Protein AF-A0A3B8PMA8-F1 (afdb_monomer_lite)

Structure (mmCIF, N/CA/C/O backbone):
data_AF-A0A3B8PMA8-F1
#
_entry.id   AF-A0A3B8PMA8-F1
#
loop_
_atom_site.group_PDB
_atom_site.id
_atom_site.type_symbol
_atom_site.label_atom_id
_atom_site.label_alt_id
_atom_site.label_comp_id
_atom_site.label_asym_id
_atom_site.label_entity_id
_atom_site.label_seq_id
_atom_site.pdbx_PDB_ins_code
_atom_site.Cartn_x
_atom_site.Cartn_y
_atom_site.Cartn_z
_atom_site.occupancy
_atom_site.B_iso_or_equiv
_atom_site.auth_seq_id
_atom_site.auth_comp_id
_atom_site.auth_asym_id
_atom_site.auth_atom_id
_atom_site.pdbx_PDB_model_num
ATOM 1 N N . ILE A 1 1 ? 13.853 8.123 -11.594 1.00 83.31 1 ILE A N 1
ATOM 2 C CA . ILE A 1 1 ? 13.054 8.892 -10.603 1.00 83.31 1 ILE A CA 1
ATOM 3 C C . ILE A 1 1 ? 13.361 10.373 -10.777 1.00 83.31 1 ILE A C 1
ATOM 5 O O . ILE A 1 1 ? 14.515 10.684 -11.044 1.00 83.31 1 ILE A O 1
ATOM 9 N N . ALA A 1 2 ? 12.374 11.272 -10.715 1.00 86.94 2 ALA A N 1
ATOM 10 C CA . ALA A 1 2 ? 12.662 12.699 -10.863 1.00 86.94 2 ALA A CA 1
ATOM 11 C C . ALA A 1 2 ? 13.212 13.260 -9.544 1.00 86.94 2 ALA A C 1
ATOM 13 O O . ALA A 1 2 ? 12.719 12.907 -8.476 1.00 86.94 2 ALA A O 1
ATOM 14 N N . THR A 1 3 ? 14.185 14.173 -9.585 1.00 86.81 3 THR A N 1
ATOM 15 C CA . THR A 1 3 ? 14.772 14.778 -8.371 1.00 86.81 3 THR A CA 1
ATOM 16 C C . THR A 1 3 ? 13.715 15.447 -7.485 1.00 86.81 3 THR A C 1
ATOM 18 O O . THR A 1 3 ? 13.780 15.372 -6.259 1.00 86.81 3 THR A O 1
ATOM 21 N N . GLY A 1 4 ? 12.679 16.035 -8.098 1.00 89.44 4 GLY A N 1
ATOM 22 C CA . GLY A 1 4 ? 11.538 16.615 -7.385 1.00 89.44 4 GLY A CA 1
ATOM 23 C C . GLY A 1 4 ? 10.734 15.605 -6.556 1.00 89.44 4 GLY A C 1
ATOM 24 O O . GLY A 1 4 ? 10.119 15.988 -5.564 1.00 89.44 4 GLY A O 1
ATOM 25 N N . ASP A 1 5 ? 10.784 14.314 -6.894 1.00 88.12 5 ASP A N 1
ATOM 26 C CA . ASP A 1 5 ? 10.085 13.260 -6.151 1.00 88.12 5 ASP A CA 1
ATOM 27 C C . ASP A 1 5 ? 10.703 13.029 -4.777 1.00 88.12 5 ASP A C 1
ATOM 29 O O . ASP A 1 5 ? 9.986 12.746 -3.817 1.00 88.12 5 ASP A O 1
ATOM 33 N N . LEU A 1 6 ? 12.020 13.201 -4.682 1.00 92.56 6 LEU A N 1
ATOM 34 C CA . LEU A 1 6 ? 12.807 12.943 -3.480 1.00 92.56 6 LEU A CA 1
ATOM 35 C C . LEU A 1 6 ? 12.885 14.155 -2.550 1.00 92.56 6 LEU A C 1
ATOM 37 O O . LEU A 1 6 ? 13.269 14.026 -1.388 1.00 92.56 6 LEU A O 1
ATOM 41 N N . LYS A 1 7 ? 12.505 15.340 -3.037 1.00 93.56 7 LYS A N 1
ATOM 42 C CA . LYS A 1 7 ? 12.548 16.569 -2.245 1.00 93.56 7 LYS A CA 1
ATOM 43 C C . LYS A 1 7 ? 11.659 16.434 -1.002 1.00 93.56 7 LYS A C 1
ATOM 45 O O . LYS A 1 7 ? 10.470 16.123 -1.101 1.00 93.56 7 LYS A O 1
ATOM 50 N N . GLY A 1 8 ? 12.249 16.689 0.167 1.00 92.62 8 GLY A N 1
ATOM 51 C CA . GLY A 1 8 ? 11.561 16.617 1.460 1.00 92.62 8 GLY A CA 1
ATOM 52 C C . GLY A 1 8 ? 11.224 15.196 1.925 1.00 92.62 8 GLY A C 1
ATOM 53 O O . GLY A 1 8 ? 10.408 15.045 2.833 1.00 92.62 8 GLY A O 1
ATOM 54 N N . ALA A 1 9 ? 11.804 14.162 1.306 1.00 95.75 9 ALA A N 1
ATOM 55 C CA . ALA A 1 9 ? 11.665 12.792 1.780 1.00 95.75 9 ALA A CA 1
ATOM 56 C C . ALA A 1 9 ? 12.383 12.609 3.125 1.00 95.75 9 ALA A C 1
ATOM 58 O O . ALA A 1 9 ? 13.528 13.026 3.284 1.00 95.75 9 ALA A O 1
ATOM 59 N N . THR A 1 10 ? 11.724 11.959 4.081 1.00 95.88 10 THR A N 1
ATOM 60 C CA . THR A 1 10 ? 12.374 11.465 5.305 1.00 95.88 10 THR A CA 1
ATOM 61 C C . THR A 1 10 ? 13.001 10.100 5.089 1.00 95.88 10 THR A C 1
ATOM 63 O O . THR A 1 10 ? 13.980 9.749 5.742 1.00 95.88 10 THR A O 1
ATOM 66 N N . SER A 1 11 ? 12.420 9.297 4.200 1.00 96.19 11 SER A N 1
ATOM 67 C CA . SER A 1 11 ? 12.917 7.966 3.873 1.00 96.19 11 SER A CA 1
ATOM 68 C C . SER A 1 11 ? 12.541 7.614 2.443 1.00 96.19 11 SER A C 1
ATOM 70 O O . SER A 1 11 ? 11.487 8.010 1.939 1.00 96.19 11 SER A O 1
ATOM 72 N N . ILE A 1 12 ? 13.419 6.859 1.793 1.00 96.88 12 ILE A N 1
ATOM 73 C CA . ILE A 1 12 ? 13.233 6.352 0.439 1.00 96.88 12 ILE A CA 1
ATOM 74 C C . ILE A 1 12 ? 13.518 4.859 0.508 1.00 96.88 12 ILE A C 1
ATOM 76 O O . ILE A 1 12 ? 14.578 4.456 0.980 1.00 96.88 12 ILE A O 1
ATOM 80 N N . TYR A 1 13 ? 12.570 4.052 0.050 1.00 96.75 13 TYR A N 1
ATOM 81 C CA . TYR A 1 13 ? 12.701 2.603 0.016 1.00 96.75 13 TYR A CA 1
ATOM 82 C C . TYR A 1 13 ? 12.714 2.134 -1.430 1.00 96.75 13 TYR A C 1
ATOM 84 O O . TYR A 1 13 ? 11.896 2.586 -2.234 1.00 96.75 13 TYR A O 1
ATOM 92 N N . ALA A 1 14 ? 13.615 1.209 -1.739 1.00 94.44 14 ALA A N 1
ATOM 93 C CA . ALA A 1 14 ? 13.621 0.469 -2.988 1.00 94.44 14 ALA A CA 1
ATOM 94 C C . ALA A 1 14 ? 13.479 -1.020 -2.673 1.00 94.44 14 ALA A C 1
ATOM 96 O O . ALA A 1 14 ? 14.115 -1.528 -1.752 1.00 94.44 14 ALA A O 1
ATOM 97 N N . PHE A 1 15 ? 12.614 -1.699 -3.411 1.00 94.00 15 PHE A N 1
ATOM 98 C CA . PHE A 1 15 ? 12.355 -3.130 -3.277 1.00 94.00 15 PHE A CA 1
ATOM 99 C C . PHE A 1 15 ? 11.849 -3.649 -4.618 1.00 94.00 15 PHE A C 1
ATOM 101 O O . PHE A 1 15 ? 11.442 -2.863 -5.471 1.00 94.00 15 PHE A O 1
ATOM 108 N N . HIS A 1 16 ? 11.875 -4.954 -4.832 1.00 93.81 16 HIS A N 1
ATOM 109 C CA . HIS A 1 16 ? 11.440 -5.540 -6.093 1.00 93.81 16 HIS A CA 1
ATOM 110 C C . HIS A 1 16 ? 10.557 -6.759 -5.850 1.00 93.81 16 HIS A C 1
ATOM 112 O O . HIS A 1 16 ? 10.507 -7.280 -4.741 1.00 93.81 16 HIS A O 1
ATOM 118 N N . ASP A 1 17 ? 9.869 -7.179 -6.904 1.00 92.69 17 ASP A N 1
ATOM 119 C CA . ASP A 1 17 ? 9.338 -8.531 -7.050 1.00 92.69 17 ASP A CA 1
ATOM 120 C C . ASP A 1 17 ? 9.901 -9.162 -8.335 1.00 92.69 17 ASP A C 1
ATOM 122 O O . ASP A 1 17 ? 10.908 -8.691 -8.881 1.00 92.69 17 ASP A O 1
ATOM 126 N N . SER A 1 18 ? 9.288 -10.240 -8.819 1.00 91.19 18 SER A N 1
ATOM 127 C CA . SER A 1 18 ? 9.703 -10.915 -10.050 1.00 91.19 18 SER A CA 1
ATOM 128 C C . SER A 1 18 ? 9.664 -10.025 -11.300 1.00 91.19 18 SER A C 1
ATOM 130 O O . SER A 1 18 ? 10.505 -10.212 -12.180 1.00 91.19 18 SER A O 1
ATOM 132 N N . GLU A 1 19 ? 8.750 -9.052 -11.379 1.00 92.62 19 GLU A N 1
ATOM 133 C CA . GLU A 1 19 ? 8.472 -8.269 -12.594 1.00 92.62 19 GLU A CA 1
ATOM 134 C C . GLU A 1 19 ? 8.785 -6.774 -12.465 1.00 92.62 19 GLU A C 1
ATOM 136 O O . GLU A 1 19 ? 8.985 -6.089 -13.478 1.00 92.62 19 GLU A O 1
ATOM 141 N N . ASN A 1 20 ? 8.781 -6.240 -11.245 1.00 94.69 20 ASN A N 1
ATOM 142 C CA . ASN A 1 20 ? 8.821 -4.808 -10.991 1.00 94.69 20 ASN A CA 1
ATOM 143 C C . ASN A 1 20 ? 9.898 -4.446 -9.970 1.00 94.69 20 ASN A C 1
ATOM 145 O O . ASN A 1 20 ? 10.077 -5.115 -8.954 1.00 94.69 20 ASN A O 1
ATOM 149 N N . LEU A 1 21 ? 10.551 -3.312 -10.212 1.00 95.00 21 LEU A N 1
ATOM 150 C CA . LEU A 1 21 ? 11.314 -2.581 -9.207 1.00 95.00 21 LEU A CA 1
ATOM 151 C C . LEU A 1 21 ? 10.452 -1.418 -8.714 1.00 95.00 21 LEU A C 1
ATOM 153 O O . LEU A 1 21 ? 9.974 -0.616 -9.515 1.00 95.00 21 LEU A O 1
ATOM 157 N N . TYR A 1 22 ? 10.275 -1.295 -7.408 1.00 96.12 22 TYR A N 1
ATOM 158 C CA . TYR A 1 22 ? 9.488 -0.241 -6.790 1.00 96.12 22 TYR A CA 1
ATOM 159 C C . TYR A 1 22 ? 10.371 0.764 -6.071 1.00 96.12 22 TYR A C 1
ATOM 161 O O . TYR A 1 22 ? 11.378 0.411 -5.456 1.00 96.12 22 TYR A O 1
ATOM 169 N N . VAL A 1 23 ? 9.935 2.020 -6.092 1.00 96.62 23 VAL A N 1
ATOM 170 C CA . VAL A 1 23 ? 10.473 3.068 -5.226 1.00 96.62 23 VAL A CA 1
ATOM 171 C C . VAL A 1 23 ? 9.322 3.699 -4.462 1.00 96.62 23 VAL A C 1
ATOM 173 O O . VAL A 1 23 ? 8.401 4.249 -5.066 1.00 96.62 23 VAL A O 1
ATOM 176 N N . ALA A 1 24 ? 9.379 3.623 -3.136 1.00 97.62 24 ALA A N 1
ATOM 177 C CA . ALA A 1 24 ? 8.409 4.228 -2.239 1.00 97.62 24 ALA A CA 1
ATOM 178 C C . ALA A 1 24 ? 9.047 5.400 -1.497 1.00 97.62 24 ALA A C 1
ATOM 180 O O . ALA A 1 24 ? 10.059 5.245 -0.810 1.00 97.62 24 ALA A O 1
ATOM 181 N N . VAL A 1 25 ? 8.437 6.575 -1.622 1.00 97.69 25 VAL A N 1
ATOM 182 C CA . VAL A 1 25 ? 8.897 7.786 -0.943 1.00 97.69 25 VAL A CA 1
ATOM 183 C C . VAL A 1 25 ? 8.009 8.077 0.259 1.00 97.69 25 VAL A C 1
ATOM 185 O O . VAL A 1 25 ? 6.780 8.144 0.159 1.00 97.69 25 VAL A O 1
ATOM 188 N N . ASN A 1 26 ? 8.651 8.294 1.401 1.00 96.81 26 ASN A N 1
ATOM 189 C CA . ASN A 1 26 ? 8.006 8.757 2.614 1.00 96.81 26 ASN A CA 1
ATOM 190 C C . ASN A 1 26 ? 8.390 10.210 2.896 1.00 96.81 26 ASN A C 1
ATOM 192 O O . ASN A 1 26 ? 9.569 10.562 2.896 1.00 96.81 26 ASN A O 1
ATOM 196 N N . ARG A 1 27 ? 7.393 11.045 3.171 1.00 95.69 27 ARG A N 1
ATOM 197 C CA . ARG A 1 27 ? 7.546 12.438 3.601 1.00 95.69 27 ARG A CA 1
ATOM 198 C C . ARG A 1 27 ? 6.900 12.634 4.969 1.00 95.69 27 ARG A C 1
ATOM 200 O O . ARG A 1 27 ? 6.008 11.856 5.328 1.00 95.69 27 ARG A O 1
ATOM 207 N N . PRO A 1 28 ? 7.261 13.697 5.709 1.00 93.19 28 PRO A N 1
ATOM 208 C CA . PRO A 1 28 ? 6.589 14.023 6.958 1.00 93.19 28 PRO A CA 1
ATOM 209 C C . PRO A 1 28 ? 5.079 14.152 6.734 1.00 93.19 28 PRO A C 1
ATOM 211 O O . PRO A 1 28 ? 4.637 14.783 5.773 1.00 93.19 28 PRO A O 1
ATOM 214 N N . ILE A 1 29 ? 4.288 13.557 7.622 1.00 90.44 29 ILE A N 1
ATOM 215 C CA . ILE A 1 29 ? 2.831 13.675 7.619 1.00 90.44 29 ILE A CA 1
ATOM 216 C C . ILE A 1 29 ? 2.377 14.318 8.924 1.00 90.44 29 ILE A C 1
ATOM 218 O O . ILE A 1 29 ? 2.907 14.015 9.991 1.00 90.44 29 ILE A O 1
ATOM 222 N N . LYS A 1 30 ? 1.395 15.218 8.840 1.00 84.12 30 LYS A N 1
ATOM 223 C CA . LYS A 1 30 ? 0.714 15.753 10.021 1.00 84.12 30 LYS A CA 1
ATOM 224 C C . LYS A 1 30 ? -0.430 14.817 10.401 1.00 84.12 30 LYS A C 1
ATOM 226 O O . LYS A 1 30 ? -1.214 14.434 9.539 1.00 84.12 30 LYS A O 1
ATOM 231 N N . GLY A 1 31 ? -0.546 14.49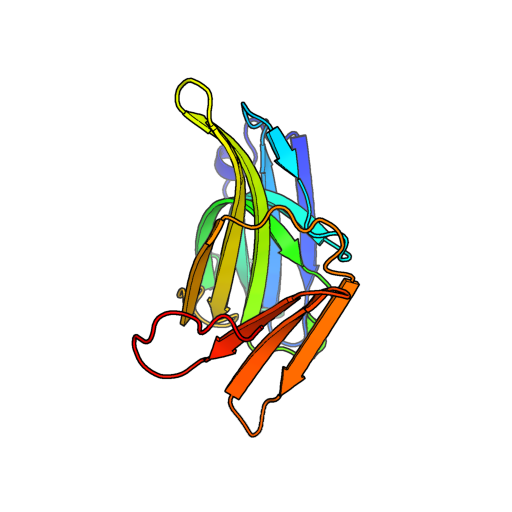7 11.685 1.00 78.94 31 GLY A N 1
ATOM 232 C CA . GLY A 1 31 ? -1.617 13.659 12.224 1.00 78.94 31 GLY A CA 1
ATOM 233 C C . GLY A 1 31 ? -1.158 12.271 12.667 1.00 78.94 31 GLY A C 1
ATOM 234 O O . GLY A 1 31 ? -0.006 11.875 12.501 1.00 78.94 31 GLY A O 1
ATOM 235 N N . SER A 1 32 ? -2.092 11.536 13.261 1.00 80.75 32 SER A N 1
ATOM 236 C CA . SER A 1 32 ? -1.838 10.271 13.948 1.00 80.75 32 SER A CA 1
ATOM 237 C C . SER A 1 32 ? -2.218 9.092 13.062 1.00 80.75 32 SER A C 1
ATOM 239 O O . SER A 1 32 ? -3.349 8.604 13.093 1.00 80.75 32 SER A O 1
ATOM 241 N N . PHE A 1 33 ? -1.258 8.651 12.254 1.00 81.50 33 PHE A N 1
ATOM 242 C CA . PHE A 1 33 ? -1.416 7.506 11.369 1.00 81.50 33 PHE A CA 1
ATOM 243 C C . PHE A 1 33 ? -0.530 6.348 11.820 1.00 81.50 33 PHE A C 1
ATOM 245 O O . PHE A 1 33 ? 0.686 6.497 11.930 1.00 81.50 33 PHE A O 1
ATOM 252 N N . TYR A 1 34 ? -1.112 5.167 11.951 1.00 82.19 34 TYR A N 1
ATOM 253 C CA . TYR A 1 34 ? -0.472 3.974 12.492 1.00 82.19 34 TYR A CA 1
ATOM 254 C C . TYR A 1 34 ? -0.449 2.847 11.455 1.00 82.19 34 TYR A C 1
ATOM 256 O O . TYR A 1 34 ? -1.280 2.811 10.540 1.00 82.19 34 TYR A O 1
ATOM 264 N N . SER A 1 35 ? 0.524 1.941 11.571 1.00 81.00 35 SER A N 1
ATOM 265 C CA . SER A 1 35 ? 0.535 0.687 10.812 1.00 81.00 35 SER A CA 1
ATOM 266 C C . SER A 1 35 ? -0.522 -0.280 11.351 1.00 81.00 35 SER A C 1
ATOM 268 O O . SER A 1 35 ? -1.071 -0.093 12.438 1.00 81.00 35 SER A O 1
ATOM 270 N N . VAL A 1 36 ? -0.835 -1.312 10.569 1.00 82.94 36 VAL A N 1
ATOM 271 C CA . VAL A 1 36 ? -1.827 -2.336 10.931 1.00 82.94 36 VAL A CA 1
ATOM 272 C C . VAL A 1 36 ? -1.229 -3.526 11.690 1.00 82.94 36 VAL A C 1
ATOM 274 O O . VAL A 1 36 ? -1.873 -4.552 11.758 1.00 82.94 36 VAL A O 1
ATOM 277 N N . ASN A 1 37 ? -0.046 -3.399 12.304 1.00 86.81 37 ASN A N 1
ATOM 278 C CA . ASN A 1 37 ? 0.687 -4.503 12.957 1.00 86.81 37 ASN A CA 1
ATOM 279 C C . ASN A 1 37 ? 1.103 -5.653 12.008 1.00 86.81 37 ASN A C 1
ATOM 281 O O . ASN A 1 37 ? 1.276 -6.792 12.435 1.00 86.81 37 ASN A O 1
ATOM 285 N N . LEU A 1 38 ? 1.287 -5.324 10.726 1.00 89.31 38 LEU A N 1
ATOM 286 C CA . LEU A 1 38 ? 1.917 -6.161 9.698 1.00 89.31 38 LEU A CA 1
ATOM 287 C C . LEU A 1 38 ? 3.274 -5.569 9.308 1.00 89.31 38 LEU A C 1
ATOM 289 O O . LEU A 1 38 ? 3.499 -4.362 9.493 1.00 89.31 38 LEU A O 1
ATOM 293 N N . HIS A 1 39 ? 4.151 -6.389 8.721 1.00 91.19 39 HIS A N 1
ATOM 294 C CA . HIS A 1 39 ? 5.434 -5.911 8.225 1.00 91.19 39 HIS A CA 1
ATOM 295 C C . HIS A 1 39 ? 5.168 -4.909 7.102 1.00 91.19 39 HIS A C 1
ATOM 297 O O . HIS A 1 39 ? 4.626 -5.239 6.047 1.00 91.19 39 HIS A O 1
ATOM 303 N N . SER A 1 40 ? 5.501 -3.644 7.341 1.00 93.88 40 SER A N 1
ATOM 304 C CA . SER A 1 40 ? 5.120 -2.575 6.430 1.00 93.88 40 SER A CA 1
ATOM 305 C C . SER A 1 40 ? 6.069 -1.391 6.482 1.00 93.88 40 SER A C 1
ATOM 307 O O . SER A 1 40 ? 6.699 -1.118 7.503 1.00 93.88 40 SER A O 1
ATOM 309 N N . ILE A 1 41 ? 6.134 -0.668 5.368 1.00 94.81 41 ILE A N 1
ATOM 310 C CA . ILE A 1 41 ? 6.849 0.605 5.260 1.00 94.81 41 ILE A CA 1
ATOM 311 C C . ILE A 1 41 ? 5.849 1.731 5.041 1.00 94.81 41 ILE A C 1
ATOM 313 O O . ILE A 1 41 ? 4.868 1.584 4.310 1.00 94.81 41 ILE A O 1
ATOM 317 N N . ARG A 1 42 ? 6.078 2.881 5.672 1.00 95.06 42 ARG A N 1
ATOM 318 C CA . ARG A 1 42 ? 5.232 4.050 5.444 1.00 95.06 42 ARG A CA 1
ATOM 319 C C . ARG A 1 42 ? 5.490 4.615 4.050 1.00 95.06 42 ARG A C 1
ATOM 321 O O . ARG A 1 42 ? 6.635 4.851 3.682 1.00 95.06 42 ARG A O 1
ATOM 328 N N . VAL A 1 43 ? 4.415 4.912 3.328 1.00 96.31 43 VAL A N 1
ATOM 329 C CA . VAL A 1 43 ? 4.446 5.656 2.071 1.00 96.31 43 VAL A CA 1
ATOM 330 C C . VAL A 1 43 ? 3.587 6.908 2.223 1.00 96.31 43 VAL A C 1
ATOM 332 O O . VAL A 1 43 ? 2.403 6.849 2.561 1.00 96.31 43 VAL A O 1
ATOM 335 N N . ASN A 1 44 ? 4.207 8.061 2.009 1.00 96.19 44 ASN A N 1
ATOM 336 C CA . ASN A 1 44 ? 3.545 9.358 2.032 1.00 96.19 44 ASN A CA 1
ATOM 337 C C . ASN A 1 44 ? 4.220 10.248 0.990 1.00 96.19 44 ASN A C 1
ATOM 339 O O . ASN A 1 44 ? 5.171 10.969 1.285 1.00 96.19 44 ASN A O 1
ATOM 343 N N . GLY A 1 45 ? 3.796 10.113 -0.259 1.00 95.81 45 GLY A N 1
ATOM 344 C CA . GLY A 1 45 ? 4.580 10.539 -1.405 1.00 95.81 45 GLY A CA 1
ATOM 345 C C . GLY A 1 45 ? 4.356 9.651 -2.627 1.00 95.81 45 GLY A C 1
ATOM 346 O O . GLY A 1 45 ? 3.426 8.840 -2.656 1.00 95.81 45 GLY A O 1
ATOM 347 N N . PRO A 1 46 ? 5.199 9.814 -3.657 1.00 97.19 46 PRO A N 1
ATOM 348 C CA . PRO A 1 46 ? 5.155 8.966 -4.832 1.00 97.19 46 PRO A CA 1
ATOM 349 C C . PRO A 1 46 ? 5.572 7.528 -4.499 1.00 97.19 46 PRO A C 1
ATOM 351 O O . PRO A 1 46 ? 6.622 7.277 -3.905 1.00 97.19 46 PRO A O 1
ATOM 354 N N . LEU A 1 47 ? 4.748 6.593 -4.955 1.00 98.00 47 LEU A N 1
ATOM 355 C CA . LEU A 1 47 ? 5.059 5.189 -5.156 1.00 98.00 47 LEU A CA 1
ATOM 356 C C . LEU A 1 47 ? 5.202 4.962 -6.661 1.00 98.00 47 LEU A C 1
ATOM 358 O O . LEU A 1 47 ? 4.294 5.270 -7.438 1.00 98.00 47 LEU A O 1
ATOM 362 N N . LEU A 1 48 ? 6.358 4.467 -7.072 1.00 97.19 48 LEU A N 1
ATOM 363 C CA . LEU A 1 48 ? 6.719 4.266 -8.469 1.00 97.19 48 LEU A CA 1
ATOM 364 C C . LEU A 1 48 ? 6.989 2.787 -8.705 1.00 97.19 48 LEU A C 1
ATOM 366 O O . LEU A 1 48 ? 7.587 2.146 -7.843 1.00 97.19 48 LEU A O 1
ATOM 370 N N . ALA A 1 49 ? 6.625 2.287 -9.881 1.00 96.94 49 ALA A N 1
ATOM 371 C CA . ALA A 1 49 ? 7.081 0.988 -10.356 1.00 96.94 49 ALA A CA 1
ATOM 372 C C . ALA A 1 49 ? 7.772 1.116 -11.704 1.00 96.94 49 ALA A C 1
ATOM 374 O O . ALA A 1 49 ? 7.305 1.815 -12.603 1.00 96.94 49 ALA A O 1
ATOM 375 N N . PHE A 1 50 ? 8.866 0.395 -11.8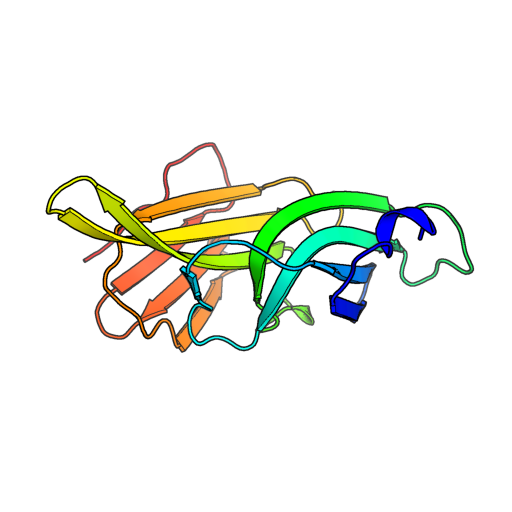47 1.00 95.88 50 PHE A N 1
ATOM 376 C CA . PHE A 1 50 ? 9.667 0.270 -13.050 1.00 95.88 50 PHE A CA 1
ATOM 377 C C . PHE A 1 50 ? 9.639 -1.188 -13.497 1.00 95.88 50 PHE A C 1
ATOM 379 O O . PHE A 1 50 ? 9.417 -2.087 -12.687 1.00 95.88 50 PHE A O 1
ATOM 386 N N . SER A 1 51 ? 9.894 -1.426 -14.782 1.00 93.88 51 SER A N 1
ATOM 387 C CA . SER A 1 51 ? 10.240 -2.777 -15.226 1.00 93.88 51 SER A CA 1
ATOM 388 C C . SER A 1 51 ? 11.492 -3.229 -14.487 1.00 93.88 51 SER A C 1
ATOM 390 O O . SER A 1 51 ? 12.430 -2.441 -14.377 1.00 93.88 51 SER A O 1
ATOM 392 N N . ARG A 1 52 ? 11.529 -4.474 -14.009 1.00 90.12 52 ARG A N 1
ATOM 393 C CA . ARG A 1 52 ? 12.733 -5.010 -13.361 1.00 90.12 52 ARG A CA 1
ATOM 394 C C . ARG A 1 52 ? 13.953 -4.978 -14.286 1.00 90.12 52 ARG A C 1
ATOM 396 O O . ARG A 1 52 ? 15.043 -4.651 -13.837 1.00 90.12 52 ARG A O 1
ATOM 403 N N . ASP A 1 53 ? 13.733 -5.212 -15.577 1.00 88.56 53 ASP A N 1
ATOM 404 C CA . ASP A 1 53 ? 14.786 -5.214 -16.601 1.00 88.56 53 ASP A CA 1
ATOM 405 C C . ASP A 1 53 ? 15.124 -3.811 -17.137 1.00 88.56 53 ASP A C 1
ATOM 407 O O . ASP A 1 53 ? 15.858 -3.666 -18.114 1.00 88.56 53 ASP A O 1
ATOM 411 N N . ALA A 1 54 ? 14.565 -2.747 -16.550 1.00 82.50 54 ALA A N 1
ATOM 412 C CA . ALA A 1 54 ? 14.859 -1.394 -16.998 1.00 82.50 54 ALA A CA 1
ATOM 413 C C . ALA A 1 54 ? 16.292 -0.997 -16.607 1.00 82.50 54 ALA A C 1
ATOM 415 O O . ALA A 1 54 ? 16.584 -0.771 -15.437 1.00 82.50 54 ALA A O 1
ATOM 416 N N . ALA A 1 55 ? 17.160 -0.791 -17.600 1.00 77.38 55 ALA A N 1
ATOM 417 C CA . ALA A 1 55 ? 18.476 -0.161 -17.422 1.00 77.38 55 ALA A CA 1
ATOM 418 C C . ALA A 1 55 ? 18.399 1.379 -17.272 1.00 77.38 55 ALA A C 1
ATOM 420 O O . ALA A 1 55 ? 19.411 2.076 -17.289 1.00 77.38 55 ALA A O 1
ATOM 421 N N . GLY A 1 56 ?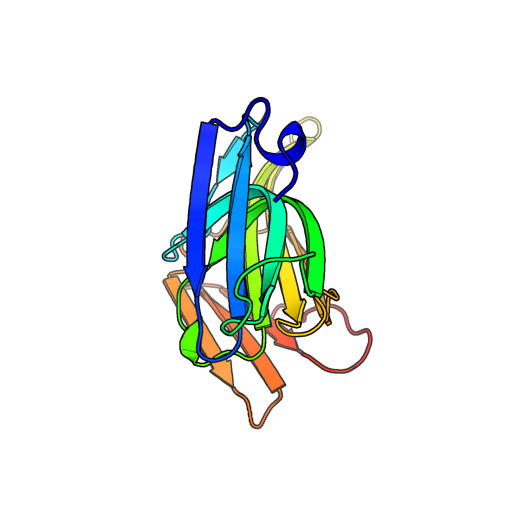 17.184 1.924 -17.157 1.00 75.88 56 GLY A N 1
ATOM 422 C CA . GLY A 1 56 ? 16.879 3.349 -17.117 1.00 75.88 56 GLY A CA 1
ATO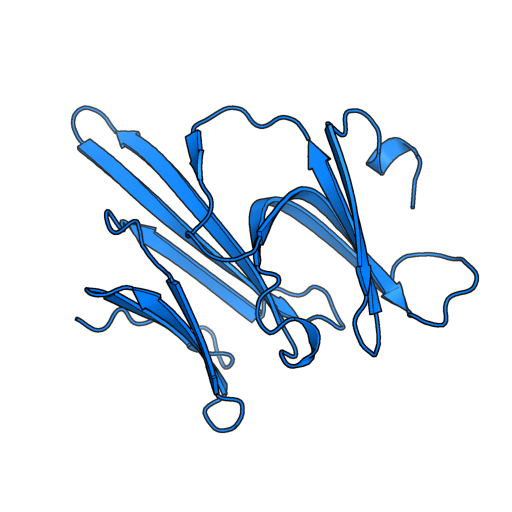M 423 C C . GLY A 1 56 ? 15.479 3.630 -17.668 1.00 75.88 56 GLY A C 1
ATOM 424 O O . GLY A 1 56 ? 14.805 2.733 -18.172 1.00 75.88 56 GLY A O 1
ATOM 425 N N . GLY A 1 57 ? 15.032 4.882 -17.573 1.00 83.62 57 GLY A N 1
ATOM 426 C CA . GLY A 1 57 ? 13.769 5.332 -18.166 1.00 83.62 57 GLY A CA 1
ATOM 427 C C . GLY A 1 57 ? 12.657 5.671 -17.171 1.00 83.62 57 GLY A C 1
ATOM 428 O O . GLY A 1 57 ? 12.857 5.773 -15.956 1.00 83.62 57 GLY A O 1
ATOM 429 N N . ALA A 1 58 ? 11.475 5.935 -17.728 1.00 90.69 58 ALA A N 1
ATOM 430 C CA . ALA A 1 58 ? 10.295 6.332 -16.972 1.00 90.69 58 ALA A CA 1
ATOM 431 C C . ALA A 1 58 ? 9.679 5.136 -16.221 1.00 90.69 58 ALA A C 1
ATOM 433 O O . ALA A 1 58 ? 9.769 3.998 -16.686 1.00 90.69 58 ALA A O 1
ATOM 434 N N . PRO A 1 59 ? 9.037 5.370 -15.063 1.00 95.06 59 PRO A N 1
ATOM 435 C CA . PRO A 1 59 ? 8.291 4.317 -14.388 1.00 95.06 59 PRO A CA 1
ATOM 436 C C . PRO A 1 59 ? 7.121 3.837 -15.261 1.00 95.06 59 PRO A C 1
ATOM 438 O O . PRO A 1 59 ? 6.478 4.646 -15.930 1.00 95.06 59 PRO A O 1
ATOM 441 N N . ARG A 1 60 ? 6.804 2.534 -15.199 1.00 94.81 60 ARG A N 1
ATOM 442 C CA . ARG A 1 60 ? 5.587 1.943 -15.791 1.00 94.81 60 ARG A CA 1
ATOM 443 C C . ARG A 1 60 ? 4.344 2.662 -15.283 1.00 94.81 60 ARG A C 1
ATOM 445 O O . ARG A 1 60 ? 3.416 2.925 -16.041 1.00 94.81 60 ARG A O 1
ATOM 452 N N . TRP A 1 61 ? 4.339 2.979 -13.992 1.00 96.88 61 TRP A N 1
ATOM 453 C CA . TRP A 1 61 ? 3.292 3.773 -13.375 1.00 96.88 61 TRP A CA 1
ATOM 454 C C . TRP A 1 61 ? 3.801 4.545 -12.164 1.00 96.88 61 TRP A C 1
ATOM 456 O O . TRP A 1 61 ? 4.804 4.212 -11.526 1.00 96.88 61 TRP A O 1
ATOM 466 N N . ARG A 1 62 ? 3.047 5.591 -11.833 1.00 96.69 62 ARG A N 1
ATOM 467 C CA . ARG A 1 62 ? 3.258 6.461 -10.681 1.00 96.69 62 ARG A CA 1
ATOM 468 C C . ARG A 1 62 ? 1.949 6.617 -9.926 1.00 96.69 62 ARG A C 1
ATOM 470 O O . ARG A 1 62 ? 0.932 6.966 -10.521 1.00 96.69 62 ARG A O 1
ATOM 477 N N . LYS A 1 63 ? 1.993 6.440 -8.609 1.00 97.00 63 LYS A N 1
ATOM 478 C CA . LYS A 1 63 ? 0.857 6.660 -7.716 1.00 97.00 63 LYS A CA 1
ATOM 479 C C . LYS A 1 63 ? 1.263 7.587 -6.580 1.00 97.00 63 LYS A C 1
ATOM 481 O O . LYS A 1 63 ? 2.234 7.324 -5.884 1.00 97.00 63 LYS A O 1
ATOM 486 N N . GLN A 1 64 ? 0.516 8.666 -6.383 1.00 96.31 64 GLN A N 1
ATOM 487 C CA . GLN A 1 64 ? 0.621 9.455 -5.160 1.00 96.31 64 GLN A CA 1
ATOM 488 C C . GLN A 1 64 ? -0.140 8.723 -4.045 1.00 96.31 64 GLN A C 1
ATOM 490 O O . GLN A 1 64 ? -1.287 8.317 -4.250 1.00 96.31 64 GLN A O 1
ATOM 495 N N . VAL A 1 65 ? 0.524 8.506 -2.911 1.00 95.75 65 VAL A N 1
ATOM 496 C CA . VAL A 1 65 ? -0.021 7.821 -1.733 1.00 95.75 65 VAL A CA 1
ATOM 497 C C . VAL A 1 65 ? 0.026 8.769 -0.544 1.00 95.75 65 VAL A C 1
ATOM 499 O O . VAL A 1 65 ? 1.080 9.330 -0.248 1.00 95.75 65 VAL A O 1
ATOM 502 N N . ASP A 1 66 ? -1.090 8.886 0.170 1.00 92.88 66 ASP A N 1
ATOM 503 C CA . ASP A 1 66 ? -1.242 9.843 1.264 1.00 92.88 66 ASP A CA 1
ATOM 504 C C . ASP A 1 66 ? -1.350 9.109 2.606 1.00 92.88 66 ASP A C 1
ATOM 506 O O . ASP A 1 66 ? -2.423 8.698 3.051 1.00 92.88 66 ASP A O 1
ATOM 510 N N . GLY A 1 67 ? -0.201 8.913 3.257 1.00 91.88 67 GLY A N 1
ATOM 511 C CA . GLY A 1 67 ? -0.145 8.424 4.635 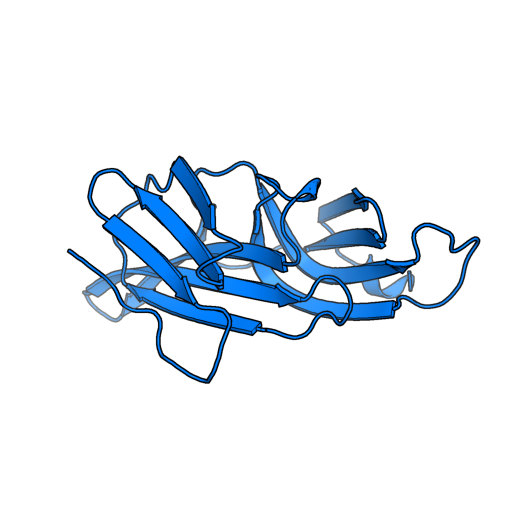1.00 91.88 67 GLY A CA 1
ATOM 512 C C . GLY A 1 67 ? -0.557 6.966 4.858 1.00 91.88 67 GLY A C 1
ATOM 513 O O . GLY A 1 67 ? -1.011 6.637 5.959 1.00 91.88 67 GLY A O 1
ATOM 514 N N . LEU A 1 68 ? -0.378 6.080 3.875 1.00 95.19 68 LEU A N 1
ATOM 515 C CA . LEU A 1 68 ? -0.653 4.644 4.019 1.00 95.19 68 LEU A CA 1
ATOM 516 C C . LEU A 1 68 ? 0.636 3.843 4.239 1.00 95.19 68 LEU A C 1
ATOM 518 O O . LEU A 1 68 ? 1.708 4.256 3.810 1.00 95.19 68 LEU A O 1
ATOM 522 N N . ASN A 1 69 ? 0.558 2.681 4.886 1.00 95.31 69 ASN A N 1
ATOM 523 C CA . ASN A 1 69 ? 1.706 1.779 5.000 1.00 95.31 69 ASN A CA 1
ATOM 524 C C . ASN A 1 69 ? 1.582 0.687 3.943 1.00 95.31 69 ASN A C 1
ATOM 526 O O . ASN A 1 69 ? 0.570 -0.005 3.899 1.00 95.31 69 ASN A O 1
ATOM 530 N N . LEU A 1 70 ? 2.597 0.528 3.103 1.00 96.19 70 LEU A N 1
ATOM 531 C CA . LEU A 1 70 ? 2.687 -0.591 2.181 1.00 96.19 70 LEU A CA 1
ATOM 532 C C . LEU A 1 70 ? 3.039 -1.850 2.972 1.00 96.19 70 LEU A C 1
ATOM 534 O O . LEU A 1 70 ? 4.097 -1.909 3.596 1.00 96.19 70 LEU A O 1
ATOM 538 N N . VAL A 1 71 ? 2.151 -2.835 2.940 1.00 94.50 71 VAL A N 1
ATOM 539 C CA . VAL A 1 71 ? 2.348 -4.151 3.545 1.00 94.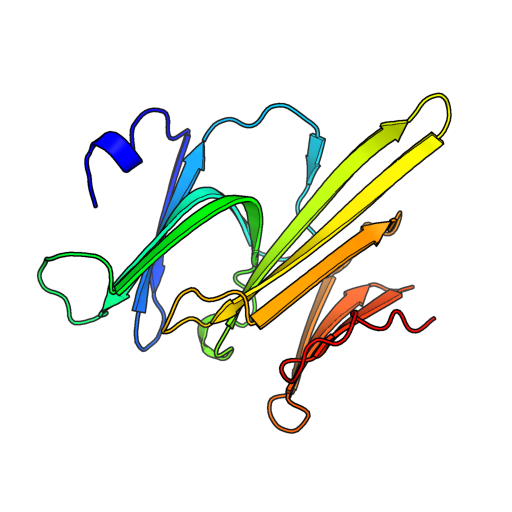50 71 VAL A CA 1
ATOM 540 C C . VAL A 1 71 ? 3.275 -4.969 2.649 1.00 94.50 71 VAL A C 1
ATOM 542 O O . VAL A 1 71 ? 3.033 -5.090 1.449 1.00 94.50 71 VAL A O 1
ATOM 545 N N . LEU A 1 72 ? 4.346 -5.499 3.237 1.00 93.19 72 LEU A N 1
ATOM 546 C CA . LEU A 1 72 ? 5.369 -6.285 2.544 1.00 93.19 72 LEU A CA 1
ATOM 547 C C . LEU A 1 72 ? 5.110 -7.796 2.646 1.00 93.19 72 LEU A C 1
ATOM 549 O O . LEU A 1 72 ? 5.661 -8.577 1.870 1.00 93.19 72 LEU A O 1
ATOM 553 N N . ASP A 1 73 ? 4.237 -8.218 3.561 1.00 90.88 73 ASP A N 1
ATOM 554 C CA . ASP A 1 73 ? 3.780 -9.599 3.661 1.00 90.88 73 ASP A CA 1
ATOM 555 C C . ASP A 1 73 ? 3.205 -10.095 2.327 1.00 90.88 73 ASP A C 1
ATOM 557 O O . ASP A 1 73 ? 2.329 -9.470 1.726 1.00 90.88 73 ASP A O 1
ATOM 561 N N . LYS A 1 74 ? 3.679 -11.263 1.877 1.00 88.12 74 LYS A N 1
ATOM 562 C CA . LYS A 1 74 ? 3.256 -11.912 0.622 1.00 88.12 74 LYS A CA 1
ATOM 563 C C . LYS A 1 74 ? 3.444 -11.051 -0.628 1.00 88.12 74 LYS A C 1
ATOM 565 O O . LYS A 1 74 ? 2.825 -11.360 -1.647 1.00 88.12 74 LYS A O 1
ATOM 570 N N . LEU A 1 75 ? 4.310 -10.032 -0.577 1.00 90.81 75 LEU A N 1
ATOM 571 C CA . LEU A 1 75 ? 4.582 -9.170 -1.720 1.00 90.81 75 LEU A CA 1
ATOM 572 C C . LEU A 1 75 ? 4.924 -10.010 -2.953 1.00 90.81 75 LEU A C 1
ATOM 574 O O . LEU A 1 75 ? 4.246 -9.865 -3.953 1.00 90.81 75 LEU A O 1
ATOM 578 N N . GLU A 1 76 ? 5.864 -10.951 -2.880 1.00 89.56 76 GLU A N 1
ATOM 579 C CA . GLU A 1 76 ? 6.281 -11.779 -4.031 1.00 89.56 76 GLU A CA 1
ATOM 580 C C . GLU A 1 76 ? 5.155 -12.619 -4.665 1.00 89.56 76 GLU A C 1
ATOM 582 O O . GLU A 1 76 ? 5.185 -12.906 -5.858 1.00 89.56 76 GLU A O 1
ATOM 587 N N . HIS A 1 77 ? 4.135 -13.003 -3.894 1.00 87.38 77 HIS A N 1
ATOM 588 C CA . HIS A 1 77 ? 3.096 -13.938 -4.347 1.00 87.38 77 HIS A CA 1
ATOM 589 C C . HIS A 1 77 ? 1.772 -13.260 -4.708 1.00 87.38 77 HIS A C 1
ATOM 591 O O . HIS A 1 77 ? 0.926 -13.856 -5.375 1.00 87.38 77 HIS A O 1
ATOM 597 N N . ALA A 1 78 ? 1.552 -12.031 -4.239 1.00 88.00 78 ALA A N 1
ATOM 598 C CA . ALA A 1 78 ? 0.337 -11.292 -4.525 1.00 88.00 78 ALA A CA 1
ATOM 599 C C . ALA A 1 78 ? 0.462 -10.544 -5.864 1.00 88.00 78 ALA A C 1
ATOM 601 O O . ALA A 1 78 ? 1.452 -9.843 -6.079 1.00 88.00 78 ALA A O 1
ATOM 602 N N . PRO A 1 79 ? -0.568 -10.571 -6.731 1.00 89.19 79 PRO A N 1
ATOM 603 C CA . PRO A 1 79 ? -0.619 -9.712 -7.919 1.00 89.19 79 PRO A CA 1
ATOM 604 C C . PRO A 1 79 ? -0.926 -8.241 -7.574 1.00 89.19 79 PRO A C 1
ATOM 606 O O . PRO A 1 79 ? -1.026 -7.391 -8.461 1.00 89.19 79 PRO A O 1
ATOM 609 N N . LEU A 1 80 ? -1.097 -7.932 -6.283 1.00 92.94 80 LEU A N 1
ATOM 610 C CA . LEU A 1 80 ? -1.510 -6.631 -5.771 1.00 92.94 80 LEU A CA 1
ATOM 611 C C . LEU A 1 80 ? -0.521 -6.112 -4.725 1.00 92.94 80 LEU A C 1
ATOM 613 O O . LEU A 1 80 ? 0.032 -6.888 -3.949 1.00 92.94 80 LEU A O 1
ATOM 617 N N . LEU A 1 81 ? -0.366 -4.792 -4.664 1.00 95.25 81 LEU A N 1
ATOM 618 C CA . LEU A 1 81 ? 0.216 -4.092 -3.523 1.00 95.25 81 LEU A CA 1
ATOM 619 C C . LEU A 1 81 ? -0.895 -3.758 -2.537 1.00 95.25 81 LEU A C 1
ATOM 621 O O . LEU A 1 81 ? -1.877 -3.114 -2.909 1.00 95.25 81 LEU A O 1
ATOM 625 N N . LEU A 1 82 ? -0.732 -4.158 -1.281 1.00 95.06 82 LEU A N 1
ATOM 626 C CA . LEU A 1 82 ? -1.662 -3.806 -0.219 1.00 95.06 82 LEU A CA 1
ATOM 627 C C . LEU A 1 82 ? -1.119 -2.622 0.573 1.00 95.06 82 LEU A C 1
ATOM 629 O O . LEU A 1 82 ? -0.056 -2.705 1.179 1.00 95.06 82 LEU A O 1
ATOM 633 N N . LEU A 1 83 ? -1.880 -1.537 0.618 1.00 95.56 83 LEU A N 1
ATOM 634 C CA . LEU A 1 83 ? -1.621 -0.404 1.488 1.00 95.56 83 LEU A CA 1
ATOM 635 C C . LEU A 1 83 ? -2.667 -0.352 2.590 1.00 95.56 83 LEU A C 1
ATOM 637 O O . LEU A 1 83 ? -3.863 -0.479 2.332 1.00 95.56 83 LEU A O 1
ATOM 641 N N . ALA A 1 84 ? -2.209 -0.145 3.816 1.00 93.88 84 ALA A N 1
ATOM 642 C CA . ALA A 1 84 ? -3.044 -0.139 4.995 1.00 93.88 84 ALA A CA 1
ATOM 643 C C . ALA A 1 84 ? -2.564 0.904 6.008 1.00 93.88 84 ALA A C 1
ATOM 645 O O . ALA A 1 84 ? -1.372 1.028 6.300 1.00 93.88 84 ALA A O 1
ATOM 646 N N . SER A 1 85 ? -3.483 1.661 6.591 1.00 93.56 85 SER A N 1
ATOM 647 C CA . SER A 1 85 ? -3.179 2.473 7.767 1.00 93.56 85 SER A CA 1
ATOM 648 C C . SER A 1 85 ? -4.394 2.630 8.658 1.00 93.56 85 SER A C 1
ATOM 650 O O . SER A 1 85 ? -5.535 2.446 8.240 1.00 93.56 85 SER A O 1
ATOM 652 N N . ARG A 1 86 ? -4.133 2.972 9.914 1.00 91.88 86 ARG A N 1
ATOM 653 C CA . ARG A 1 86 ? -5.157 3.405 10.858 1.00 91.88 86 ARG A CA 1
ATOM 654 C C . ARG A 1 86 ? -4.942 4.872 11.145 1.00 91.88 86 ARG A C 1
ATOM 656 O O . ARG A 1 86 ? -3.846 5.260 11.533 1.00 91.88 86 ARG A O 1
ATOM 663 N N . GLN A 1 87 ? -5.973 5.677 10.977 1.00 91.69 87 GLN A N 1
ATOM 664 C CA . GLN A 1 87 ? -5.938 7.097 11.281 1.00 91.69 87 GLN A CA 1
ATOM 665 C C . GLN A 1 87 ? -6.791 7.348 12.516 1.00 91.69 87 GLN A C 1
ATOM 667 O O . GLN A 1 87 ? -7.965 6.992 12.535 1.00 91.69 87 GLN A O 1
ATOM 672 N N . TYR A 1 88 ? -6.210 7.944 13.553 1.00 90.75 88 TYR A N 1
ATOM 673 C CA . TYR A 1 88 ? -7.004 8.410 14.685 1.00 90.75 88 TYR A CA 1
ATOM 674 C C . TYR A 1 88 ? -7.773 9.669 14.282 1.00 90.75 88 TYR A C 1
ATOM 676 O O . TYR A 1 88 ? -7.175 10.634 13.797 1.00 90.75 88 TYR A O 1
ATOM 684 N N . LEU A 1 89 ? -9.087 9.648 14.488 1.00 91.19 89 LEU A N 1
ATOM 685 C CA . LEU A 1 89 ? -9.993 10.751 14.206 1.00 91.19 89 LEU A CA 1
ATOM 686 C C . LEU A 1 89 ? -10.743 11.155 15.475 1.00 91.19 89 LEU A C 1
ATOM 688 O O . LEU A 1 89 ? -11.067 10.332 16.337 1.00 91.19 89 LEU A O 1
ATOM 692 N N . ARG A 1 90 ? -11.012 12.458 15.573 1.00 91.00 90 ARG A N 1
ATOM 693 C CA . ARG A 1 90 ? -11.828 13.051 16.628 1.00 91.00 90 ARG A CA 1
ATOM 694 C C . ARG A 1 90 ? -12.848 13.988 15.999 1.00 91.00 90 ARG A C 1
ATOM 696 O O . ARG A 1 90 ? -12.471 15.004 15.425 1.00 91.00 90 ARG A O 1
ATOM 703 N N . GLU A 1 91 ? -14.119 13.666 16.176 1.00 89.88 91 GLU A N 1
ATOM 704 C CA . GLU A 1 91 ? -15.252 14.468 15.716 1.00 89.88 91 GLU A CA 1
ATOM 705 C C . GLU A 1 91 ? -16.096 14.834 16.939 1.00 89.88 91 GLU A C 1
ATOM 707 O O . GLU A 1 91 ? -16.817 14.010 17.503 1.00 89.88 91 GLU A O 1
ATOM 712 N N . GLY A 1 92 ? -15.915 16.061 17.436 1.00 91.69 92 GLY A N 1
ATOM 713 C CA . GLY A 1 92 ? -16.470 16.487 18.722 1.00 91.69 92 GLY A CA 1
ATOM 714 C C . GLY A 1 92 ? -15.984 15.603 19.882 1.00 91.69 92 GLY A C 1
ATOM 715 O O . GLY A 1 92 ? -14.792 15.589 20.225 1.00 91.69 92 GLY A O 1
ATOM 716 N N . ASN A 1 93 ? -16.923 14.862 20.479 1.00 92.12 93 ASN A N 1
ATOM 717 C CA . ASN A 1 93 ? -16.665 13.913 21.567 1.00 92.12 93 ASN A CA 1
ATOM 718 C C . ASN A 1 93 ? -16.403 12.480 21.085 1.00 92.12 93 ASN A C 1
ATOM 720 O O . ASN A 1 93 ? -15.908 11.667 21.866 1.00 92.12 93 ASN A O 1
ATOM 724 N N . LEU A 1 94 ? -16.681 12.166 19.817 1.00 90.19 94 LEU A N 1
ATOM 725 C CA . LEU A 1 94 ? -16.419 10.846 19.263 1.00 90.19 94 LEU A CA 1
ATOM 726 C C . LEU A 1 94 ? -14.929 10.707 18.936 1.00 90.19 94 LEU A C 1
ATOM 728 O O . LEU A 1 94 ? -14.344 11.545 18.248 1.00 90.19 94 LEU A O 1
ATOM 732 N N . ARG A 1 95 ? -14.314 9.636 19.436 1.00 90.62 95 ARG A N 1
ATOM 733 C CA . ARG A 1 95 ? -12.920 9.266 19.171 1.00 90.62 95 ARG A CA 1
ATOM 734 C C . ARG A 1 95 ? -12.910 7.871 18.581 1.00 90.62 95 ARG A C 1
ATOM 736 O O . ARG A 1 95 ? -13.425 6.945 19.204 1.00 90.62 95 ARG A O 1
ATOM 743 N N . TYR A 1 96 ? -12.339 7.722 17.398 1.00 90.94 96 TYR A N 1
ATOM 744 C CA . TYR A 1 96 ? -12.300 6.434 16.721 1.00 90.94 96 TYR A CA 1
ATOM 745 C C . TYR A 1 96 ? -11.071 6.323 15.829 1.00 90.94 96 TYR A C 1
ATOM 747 O O . TYR A 1 96 ? -10.432 7.315 15.476 1.00 90.94 96 TYR A O 1
ATOM 755 N N . TYR A 1 97 ? -10.728 5.091 15.471 1.00 90.38 97 TYR A N 1
ATOM 756 C CA . TYR A 1 97 ? -9.729 4.831 14.445 1.00 90.38 97 TYR A CA 1
ATOM 757 C C . TYR A 1 97 ? -10.431 4.493 13.137 1.00 90.38 97 TYR A C 1
ATOM 759 O O . TYR A 1 97 ? -11.281 3.606 13.091 1.00 90.38 97 TYR A O 1
ATOM 767 N N . LEU A 1 98 ? -10.054 5.181 12.068 1.00 92.12 98 LEU A N 1
ATOM 768 C CA . LEU A 1 98 ? -10.457 4.856 10.712 1.00 92.12 98 LEU A CA 1
ATOM 769 C C . LEU A 1 98 ? -9.396 3.949 10.094 1.00 92.12 98 LEU A C 1
ATOM 771 O O . LEU A 1 98 ? -8.246 4.356 9.921 1.00 92.12 98 LEU A O 1
ATOM 775 N N . LEU A 1 99 ? -9.771 2.714 9.777 1.00 92.06 99 LEU A N 1
ATOM 776 C CA . LEU A 1 99 ? -8.937 1.818 8.992 1.00 92.06 99 LEU A CA 1
ATOM 777 C C . LEU A 1 99 ? -9.106 2.162 7.513 1.00 92.06 99 LEU A C 1
ATOM 779 O O . LEU A 1 99 ? -10.225 2.147 7.005 1.00 92.06 99 LEU A O 1
ATOM 783 N N . LYS A 1 100 ? -7.991 2.420 6.833 1.00 93.62 100 LYS A N 1
ATOM 784 C CA . LYS A 1 100 ? -7.916 2.649 5.391 1.00 93.62 100 LYS A CA 1
ATOM 785 C C . LYS A 1 100 ? -7.145 1.518 4.740 1.00 93.62 100 LYS A C 1
ATOM 787 O O . LYS A 1 100 ? -6.031 1.213 5.164 1.00 93.62 100 LYS A O 1
ATOM 792 N N . LEU A 1 101 ? -7.724 0.923 3.705 1.00 93.31 101 LEU A N 1
ATOM 793 C CA . LEU A 1 101 ? -7.123 -0.133 2.902 1.00 93.31 101 LEU A CA 1
ATOM 794 C C . LEU A 1 101 ? -7.208 0.226 1.423 1.00 93.31 101 LEU A C 1
ATOM 796 O O . LEU A 1 101 ? -8.249 0.680 0.947 1.00 93.31 101 LEU A O 1
ATOM 800 N N . GLN A 1 102 ? -6.136 -0.039 0.686 1.00 94.25 102 GLN A N 1
ATOM 801 C CA . GLN A 1 102 ? -6.102 0.053 -0.769 1.00 94.25 102 GLN A CA 1
ATOM 802 C C . GLN A 1 102 ? -5.321 -1.126 -1.338 1.00 94.25 102 GLN A C 1
ATOM 804 O O . GLN A 1 102 ? -4.217 -1.417 -0.890 1.00 94.25 102 GLN A O 1
ATOM 809 N N . ALA A 1 103 ? -5.884 -1.787 -2.342 1.00 93.94 103 ALA A N 1
ATOM 810 C CA . ALA A 1 103 ? -5.195 -2.796 -3.127 1.00 93.94 103 ALA A CA 1
ATOM 811 C C . ALA A 1 103 ? -4.913 -2.227 -4.520 1.00 93.94 103 ALA A C 1
ATOM 813 O O . ALA A 1 103 ? -5.848 -1.887 -5.251 1.00 93.94 103 ALA A O 1
ATOM 814 N N . LEU A 1 104 ? -3.637 -2.107 -4.881 1.00 95.44 104 LEU A N 1
ATOM 815 C CA . LEU A 1 104 ? -3.202 -1.633 -6.193 1.00 95.44 104 LEU A CA 1
ATOM 816 C C . LEU A 1 104 ? -2.770 -2.808 -7.058 1.00 95.44 104 LEU A C 1
ATOM 818 O O . LEU A 1 104 ? -2.057 -3.688 -6.598 1.00 95.44 104 LEU A O 1
ATOM 822 N N . ASP A 1 105 ? -3.149 -2.790 -8.324 1.00 94.19 105 ASP A N 1
ATOM 823 C CA . ASP A 1 105 ? -2.605 -3.673 -9.348 1.00 94.19 105 ASP A CA 1
ATOM 824 C C . ASP A 1 105 ? -1.110 -3.398 -9.544 1.00 94.19 105 ASP A C 1
ATOM 826 O O . ASP A 1 105 ? -0.728 -2.273 -9.864 1.00 94.19 105 ASP A O 1
ATOM 830 N N . LYS A 1 106 ? -0.255 -4.409 -9.365 1.00 95.19 106 LYS A N 1
ATOM 831 C CA . LYS A 1 106 ? 1.201 -4.228 -9.460 1.00 95.19 106 LYS A CA 1
ATOM 832 C C . LYS A 1 106 ? 1.688 -3.809 -10.838 1.00 95.19 106 LYS A C 1
ATOM 834 O O . LYS A 1 106 ? 2.680 -3.095 -10.946 1.00 95.19 106 LYS A O 1
ATOM 839 N N . ARG A 1 107 ? 0.998 -4.237 -11.895 1.00 93.31 107 ARG A N 1
ATOM 840 C CA . ARG A 1 107 ? 1.414 -3.982 -13.276 1.00 93.31 107 ARG A CA 1
ATOM 841 C C . ARG A 1 107 ? 1.007 -2.590 -13.746 1.00 93.31 107 ARG A C 1
ATOM 843 O O . ARG A 1 107 ? 1.727 -1.973 -14.523 1.00 93.31 107 ARG A O 1
ATOM 850 N N . THR A 1 108 ? -0.142 -2.103 -13.286 1.00 94.94 108 THR A N 1
ATOM 851 C CA . THR A 1 108 ? -0.763 -0.864 -13.787 1.00 94.94 108 THR A CA 1
ATOM 852 C C . THR A 1 108 ? -0.830 0.268 -12.760 1.00 94.94 108 THR A C 1
ATOM 854 O O . THR A 1 108 ? -1.102 1.407 -13.132 1.00 94.94 108 THR A O 1
ATOM 857 N N . GLY A 1 109 ? -0.642 -0.017 -11.469 1.00 95.56 109 GLY A N 1
ATOM 858 C CA . GLY A 1 109 ? -0.806 0.947 -10.375 1.00 95.56 109 GLY A CA 1
ATOM 859 C C . GLY A 1 109 ? -2.262 1.350 -10.105 1.00 95.56 109 GLY A C 1
ATOM 860 O O . GLY A 1 109 ? -2.520 2.225 -9.273 1.00 95.56 109 GLY A O 1
ATOM 861 N N . GLN A 1 110 ? -3.229 0.739 -10.800 1.00 95.62 110 GLN A N 1
ATOM 862 C CA . GLN A 1 110 ? -4.652 1.031 -10.636 1.00 95.62 110 GLN A CA 1
ATOM 863 C C . GLN A 1 110 ? -5.177 0.493 -9.305 1.00 95.62 110 GLN A C 1
ATOM 865 O O . GLN A 1 110 ? -4.869 -0.630 -8.911 1.00 95.62 110 GLN A O 1
ATOM 870 N N . VAL A 1 111 ? -6.033 1.266 -8.636 1.00 94.06 111 VAL A N 1
ATOM 871 C CA . VAL A 1 111 ? -6.747 0.801 -7.440 1.00 94.06 111 VAL A CA 1
ATOM 872 C C . VAL A 1 111 ? -7.770 -0.249 -7.870 1.00 94.06 111 VAL A C 1
ATOM 874 O O . VAL A 1 111 ? -8.681 0.050 -8.638 1.00 94.06 111 VAL A O 1
ATOM 877 N N . ARG A 1 112 ? -7.619 -1.482 -7.385 1.00 91.94 112 ARG A N 1
ATOM 878 C CA . ARG A 1 112 ? -8.546 -2.594 -7.644 1.00 91.94 112 ARG A CA 1
ATOM 879 C C . ARG A 1 112 ? -9.604 -2.739 -6.561 1.00 91.94 112 ARG A C 1
ATOM 881 O O . ARG A 1 112 ? -10.715 -3.160 -6.857 1.00 91.94 112 ARG A O 1
ATOM 888 N N . ALA A 1 113 ? -9.258 -2.382 -5.329 1.00 90.25 113 ALA A N 1
ATOM 889 C CA . ALA A 1 113 ? -10.178 -2.349 -4.204 1.00 90.25 113 ALA A CA 1
ATOM 890 C C . ALA A 1 113 ? -9.733 -1.286 -3.197 1.00 90.25 113 ALA A C 1
ATOM 892 O O . ALA A 1 113 ? -8.537 -1.038 -3.027 1.00 90.25 113 ALA A O 1
ATOM 893 N N . SER A 1 114 ? -10.694 -0.687 -2.503 1.00 92.19 114 SER A N 1
ATOM 894 C CA . SER A 1 114 ? -10.440 0.223 -1.390 1.00 92.19 114 SER A CA 1
ATOM 895 C C . SER A 1 114 ? -11.525 0.092 -0.335 1.00 92.19 114 SER A C 1
ATOM 897 O O . SER A 1 114 ? -12.690 -0.132 -0.663 1.00 92.19 114 SER A O 1
ATOM 899 N N . LEU A 1 115 ? -11.148 0.273 0.924 1.00 91.00 115 LEU A N 1
ATOM 900 C CA . LEU A 1 115 ? -12.067 0.304 2.051 1.00 91.00 115 LEU A CA 1
ATOM 901 C C . LEU A 1 115 ? -11.630 1.385 3.028 1.00 91.00 115 LEU A C 1
ATOM 903 O O . LEU A 1 115 ? -10.462 1.440 3.405 1.00 91.00 115 LEU A O 1
ATOM 907 N N . GLU A 1 116 ? -12.589 2.172 3.494 1.00 92.69 116 GLU A N 1
ATOM 908 C CA . GLU A 1 116 ? -12.446 2.963 4.707 1.00 92.69 116 GLU A CA 1
ATOM 909 C C . GLU A 1 116 ? -13.564 2.557 5.667 1.00 92.69 116 GLU A C 1
ATOM 911 O O . GLU A 1 116 ? -14.735 2.558 5.293 1.00 92.69 116 GLU A O 1
ATOM 916 N N . THR A 1 117 ? -13.212 2.141 6.880 1.00 89.00 117 THR A N 1
ATOM 917 C CA . THR A 1 117 ? -14.195 1.739 7.893 1.00 89.00 117 THR A CA 1
ATOM 918 C C . THR A 1 117 ? -13.696 2.094 9.285 1.00 89.00 117 THR A C 1
ATOM 920 O O . THR A 1 117 ? -12.508 1.905 9.571 1.00 89.00 117 THR A O 1
ATOM 923 N N . PRO A 1 118 ? -14.562 2.581 10.189 1.00 89.50 118 PRO A N 1
ATOM 924 C CA . PRO A 1 118 ? -14.220 2.647 11.599 1.00 89.50 118 PRO A CA 1
ATOM 925 C C . PRO A 1 118 ? -13.804 1.256 12.097 1.00 89.50 118 PRO A C 1
ATOM 927 O O . PRO A 1 118 ? -14.484 0.261 11.840 1.00 89.50 118 PRO A O 1
ATOM 930 N N . SER A 1 119 ? -12.661 1.172 12.772 1.00 84.19 119 SER A N 1
ATOM 931 C CA . SER A 1 119 ? -12.190 -0.041 13.435 1.00 84.19 119 SER A CA 1
ATOM 932 C C . SER A 1 119 ? -11.294 0.322 14.613 1.00 84.19 119 SER A C 1
ATOM 934 O O . SER A 1 119 ? -10.145 0.749 14.464 1.00 84.19 119 SER A O 1
ATOM 936 N N . ASN A 1 120 ? -11.819 0.103 15.817 1.00 78.94 120 ASN A N 1
ATOM 937 C CA . ASN A 1 120 ? -11.061 0.269 17.056 1.00 78.94 120 ASN A CA 1
ATOM 938 C C . ASN A 1 120 ? -10.126 -0.921 17.335 1.00 78.94 120 ASN A C 1
ATOM 940 O O . ASN A 1 120 ? -9.335 -0.872 18.276 1.00 78.94 120 ASN A O 1
ATOM 944 N N . TYR A 1 121 ? -10.158 -1.960 16.496 1.00 78.56 121 TYR A N 1
ATOM 945 C CA . TYR A 1 121 ? -9.242 -3.089 16.589 1.00 78.56 121 TYR A CA 1
ATOM 946 C C . TYR A 1 121 ? -7.866 -2.714 16.036 1.00 78.56 121 TYR A C 1
ATOM 948 O O . TYR A 1 121 ? -7.733 -2.016 15.030 1.00 78.56 121 TYR A O 1
ATOM 956 N N . TRP A 1 122 ? -6.827 -3.148 16.742 1.00 70.19 122 TRP A N 1
ATOM 957 C CA . TRP A 1 122 ? -5.456 -2.672 16.558 1.00 70.19 122 TRP A CA 1
ATOM 958 C C . TRP A 1 122 ? -4.482 -3.750 16.087 1.00 70.19 122 TRP A C 1
ATOM 960 O O . TRP A 1 122 ? -3.423 -3.421 15.564 1.00 70.19 122 TRP A O 1
ATOM 970 N N . SER A 1 123 ? -4.859 -5.018 16.216 1.00 78.44 123 SER A N 1
ATOM 971 C CA . SER A 1 123 ? -3.988 -6.179 16.063 1.00 78.44 123 SER A CA 1
ATOM 972 C C . SER A 1 123 ? -4.328 -7.001 14.816 1.00 78.44 123 SER A C 1
ATOM 974 O O . SER A 1 123 ? -4.602 -8.197 14.908 1.00 78.44 123 SER A O 1
ATOM 976 N N . PHE A 1 124 ? -4.316 -6.374 13.636 1.00 83.88 124 PHE A N 1
ATOM 977 C CA . PHE A 1 124 ? -4.398 -7.123 12.378 1.00 83.88 124 PHE A CA 1
ATOM 978 C C . PHE A 1 124 ? -3.056 -7.810 12.104 1.00 83.88 124 PHE A C 1
ATOM 980 O O . PHE A 1 124 ? -2.156 -7.238 11.512 1.00 83.88 124 PHE A O 1
ATOM 987 N N . ASN A 1 125 ? -2.894 -9.039 12.572 1.00 84.50 125 ASN A N 1
ATOM 988 C CA . ASN A 1 125 ? -1.640 -9.790 12.465 1.00 84.50 125 ASN A CA 1
ATOM 989 C C . ASN A 1 125 ? -1.657 -10.847 11.351 1.00 84.50 125 ASN A C 1
ATOM 991 O O . ASN A 1 125 ? -0.643 -11.494 11.107 1.00 84.50 125 ASN A O 1
ATOM 995 N N . GLY A 1 126 ? -2.795 -11.043 10.682 1.00 86.19 126 GLY A N 1
ATOM 996 C CA . GLY A 1 126 ? -2.949 -12.041 9.631 1.00 86.19 126 GLY A CA 1
ATOM 997 C C . GLY A 1 126 ? -3.212 -11.419 8.268 1.00 86.19 126 GLY A C 1
ATOM 998 O O . GLY A 1 126 ? -4.131 -10.614 8.120 1.00 86.19 126 GLY A O 1
ATOM 999 N N . LEU A 1 127 ? -2.463 -11.868 7.257 1.00 90.06 127 LEU A N 1
ATOM 1000 C CA . LEU A 1 127 ? -2.753 -11.609 5.850 1.00 90.06 127 LEU A CA 1
ATOM 1001 C C . LEU A 1 127 ? -2.992 -12.926 5.102 1.00 90.06 127 LEU A C 1
ATOM 1003 O O . LEU A 1 127 ? -2.081 -13.742 4.911 1.00 90.06 127 LEU A O 1
ATOM 1007 N N . ARG A 1 128 ? -4.216 -13.137 4.614 1.00 90.81 128 ARG A N 1
ATOM 1008 C CA . ARG A 1 128 ? -4.564 -14.295 3.781 1.00 90.81 128 ARG A CA 1
ATOM 1009 C C . ARG A 1 128 ? -4.834 -13.853 2.348 1.00 90.81 128 ARG A C 1
ATOM 1011 O O . ARG A 1 128 ? -5.633 -12.962 2.105 1.00 90.81 128 ARG A O 1
ATOM 1018 N N . LEU A 1 129 ? -4.174 -14.516 1.405 1.00 88.44 129 LEU A N 1
ATOM 1019 C CA . LEU A 1 129 ? -4.387 -14.356 -0.029 1.00 88.44 129 LEU A CA 1
ATOM 1020 C C . LEU A 1 129 ? -5.078 -15.623 -0.531 1.00 88.44 129 LEU A C 1
ATOM 1022 O O . LEU A 1 129 ? -4.588 -16.720 -0.264 1.00 88.44 129 LEU A O 1
ATOM 1026 N N . ASN A 1 130 ? -6.198 -15.474 -1.230 1.00 88.62 130 ASN A N 1
ATOM 1027 C CA . ASN A 1 130 ? -6.878 -16.568 -1.911 1.00 88.62 130 ASN A CA 1
ATOM 1028 C C . ASN A 1 130 ? -7.055 -16.183 -3.382 1.00 88.62 130 ASN A C 1
ATOM 1030 O O . ASN A 1 130 ? -7.903 -15.360 -3.722 1.00 88.62 130 ASN A O 1
ATOM 1034 N N . LEU A 1 131 ? -6.214 -16.756 -4.245 1.00 85.12 131 LEU A N 1
ATOM 1035 C CA . LEU A 1 131 ? -6.231 -16.473 -5.681 1.00 85.12 131 LEU A CA 1
ATOM 1036 C C . LEU A 1 131 ? -7.412 -17.146 -6.392 1.00 85.12 131 LEU A C 1
ATOM 1038 O O . LEU A 1 131 ? -7.929 -16.580 -7.352 1.00 85.12 131 LEU A O 1
ATOM 1042 N N . ALA A 1 132 ? -7.868 -18.304 -5.901 1.00 86.94 132 ALA A N 1
ATOM 1043 C CA . ALA A 1 132 ? -9.007 -19.024 -6.470 1.00 86.94 132 ALA A CA 1
ATOM 1044 C C . ALA A 1 132 ? -10.314 -18.238 -6.279 1.00 86.94 132 ALA A C 1
ATOM 1046 O O . ALA A 1 132 ? -11.070 -18.040 -7.226 1.00 86.94 132 ALA A O 1
ATOM 1047 N N . GLU A 1 133 ? -10.531 -17.713 -5.072 1.00 85.19 133 GLU A N 1
ATOM 1048 C CA . GLU A 1 133 ? -11.708 -16.902 -4.722 1.00 85.19 133 GLU A CA 1
ATOM 1049 C C . GLU A 1 133 ? -11.482 -15.389 -4.905 1.00 85.19 133 GLU A C 1
ATOM 1051 O O . GLU A 1 133 ? -12.355 -14.586 -4.586 1.00 85.19 133 GLU A O 1
ATOM 1056 N N . LYS A 1 134 ? -10.313 -14.986 -5.425 1.00 86.00 134 LYS A N 1
ATOM 1057 C CA . LYS A 1 134 ? -9.945 -13.595 -5.749 1.00 86.00 134 LYS A CA 1
ATOM 1058 C C . LYS A 1 134 ? -10.150 -12.603 -4.597 1.00 86.00 134 LYS A C 1
ATOM 1060 O O . LYS A 1 134 ? -10.660 -11.498 -4.802 1.00 86.00 134 LYS A O 1
ATOM 1065 N N . TYR A 1 135 ? -9.710 -12.965 -3.392 1.00 87.19 135 TYR A N 1
ATOM 1066 C CA . TYR A 1 135 ? -9.746 -12.053 -2.250 1.00 87.19 135 TYR A CA 1
ATOM 1067 C C . TYR A 1 135 ? -8.435 -12.000 -1.469 1.00 87.19 135 TYR A C 1
ATOM 1069 O O . TYR A 1 135 ? -7.631 -12.937 -1.438 1.00 87.19 135 TYR A O 1
ATOM 1077 N N . LEU A 1 136 ? -8.265 -10.873 -0.785 1.00 88.81 136 LEU A N 1
ATOM 1078 C CA . LEU A 1 136 ? -7.260 -10.658 0.242 1.00 88.81 136 LEU A CA 1
ATOM 1079 C C . LEU A 1 136 ? -7.978 -10.363 1.561 1.00 88.81 136 LEU A C 1
ATOM 1081 O O . LEU A 1 136 ? -8.891 -9.545 1.604 1.00 88.81 136 LEU A O 1
ATOM 1085 N N . GLU A 1 137 ? -7.594 -11.044 2.634 1.00 90.44 137 GLU A N 1
ATOM 1086 C CA . GLU A 1 137 ? -8.207 -10.912 3.955 1.00 90.44 137 GLU A CA 1
ATOM 1087 C C . GLU A 1 137 ? -7.177 -10.413 4.971 1.00 90.44 137 GLU A C 1
ATOM 1089 O O . GLU A 1 137 ? -6.135 -11.047 5.158 1.00 90.44 137 GLU A O 1
ATOM 1094 N N . LEU A 1 138 ? -7.489 -9.295 5.633 1.00 89.25 138 LEU A N 1
ATOM 1095 C CA . LEU A 1 138 ? -6.833 -8.900 6.877 1.00 89.25 138 LEU A CA 1
ATOM 1096 C C . LEU A 1 138 ? -7.591 -9.508 8.053 1.00 89.25 138 LEU A C 1
ATOM 1098 O O . LEU A 1 138 ? -8.796 -9.295 8.204 1.00 89.25 138 LEU A O 1
ATOM 1102 N N . GLY A 1 139 ? -6.872 -10.234 8.899 1.00 87.25 139 GLY A N 1
ATOM 1103 C CA . GLY A 1 139 ? -7.396 -10.842 10.112 1.00 87.25 139 GLY A CA 1
ATOM 1104 C C . GLY A 1 139 ? -6.791 -10.218 11.362 1.00 87.25 139 GLY A C 1
ATOM 1105 O O . GLY A 1 139 ? -5.580 -10.027 11.449 1.00 87.25 139 GLY A O 1
ATOM 1106 N N . SER A 1 140 ? -7.648 -9.934 12.333 1.00 85.00 140 SER A N 1
ATOM 1107 C CA . SER A 1 140 ? -7.311 -9.800 13.750 1.00 85.00 140 SER A CA 1
ATOM 1108 C C . SER A 1 140 ? -8.049 -10.889 14.535 1.00 85.00 140 SER A C 1
ATOM 1110 O O . SER A 1 140 ? -8.845 -11.636 13.961 1.00 85.00 140 SER A O 1
ATOM 1112 N N . TYR A 1 141 ? -7.828 -10.965 15.848 1.00 80.56 141 TYR A N 1
ATOM 1113 C CA . TYR A 1 141 ? -8.538 -11.920 16.707 1.00 80.56 141 TYR A CA 1
ATOM 1114 C C . TYR A 1 141 ? -10.073 -11.764 16.638 1.00 80.56 141 TYR A C 1
ATOM 1116 O O . TYR A 1 141 ? -10.781 -12.761 16.574 1.00 80.56 141 TYR A O 1
ATOM 1124 N N . ASN A 1 142 ? -10.574 -10.523 16.573 1.00 83.19 142 ASN A N 1
ATOM 1125 C CA . ASN A 1 142 ? -12.009 -10.200 16.653 1.00 83.19 142 ASN A CA 1
ATOM 1126 C C . ASN A 1 142 ? -12.616 -9.678 15.342 1.00 83.19 142 ASN A C 1
ATOM 1128 O O . ASN A 1 142 ? -13.771 -9.270 15.326 1.00 83.19 142 ASN A O 1
ATOM 1132 N N . GLN A 1 143 ? -11.837 -9.577 14.262 1.00 84.00 143 GLN A N 1
ATOM 1133 C CA . GLN A 1 143 ? -12.328 -8.983 13.019 1.00 84.00 143 GLN A CA 1
ATOM 1134 C C . GLN A 1 143 ? -11.600 -9.550 11.809 1.00 84.00 143 GLN A C 1
ATOM 1136 O O . GLN A 1 143 ? -10.368 -9.591 11.785 1.00 84.00 143 GLN A O 1
ATOM 1141 N N . ARG A 1 144 ? -12.362 -9.904 10.771 1.00 88.94 144 ARG A N 1
ATOM 1142 C CA . ARG A 1 144 ? -11.837 -10.251 9.448 1.00 88.94 144 ARG A CA 1
ATOM 1143 C C . ARG A 1 144 ? -12.406 -9.311 8.398 1.00 88.94 144 ARG A C 1
ATOM 1145 O O . ARG A 1 144 ? -13.615 -9.112 8.311 1.00 88.94 144 ARG A O 1
ATOM 1152 N N . ILE A 1 145 ? -11.524 -8.741 7.588 1.00 88.06 145 ILE A N 1
ATOM 1153 C CA . ILE A 1 145 ? -11.875 -7.802 6.526 1.00 88.06 145 ILE A CA 1
ATOM 1154 C C . ILE A 1 145 ? -11.404 -8.382 5.208 1.00 88.06 145 ILE A C 1
ATOM 1156 O O . ILE A 1 145 ? -10.209 -8.598 5.024 1.00 88.06 145 ILE A O 1
ATOM 1160 N N . ARG A 1 146 ? -12.342 -8.609 4.287 1.00 90.19 146 ARG A N 1
ATOM 1161 C CA . ARG A 1 146 ? -12.056 -9.129 2.947 1.00 90.19 146 ARG A CA 1
ATOM 1162 C C . ARG A 1 146 ? -12.145 -8.024 1.907 1.00 90.19 146 ARG A C 1
ATOM 1164 O O . ARG A 1 146 ? -13.157 -7.334 1.809 1.00 90.19 146 ARG A O 1
ATOM 1171 N N . LEU A 1 147 ? -11.095 -7.906 1.107 1.00 86.25 147 LEU A N 1
ATOM 1172 C CA . LEU A 1 147 ? -11.060 -7.133 -0.125 1.00 86.25 147 LEU A CA 1
ATOM 1173 C C . LEU A 1 147 ? -11.242 -8.105 -1.289 1.00 86.25 147 LEU A C 1
ATOM 1175 O O . LEU A 1 147 ? -10.338 -8.885 -1.593 1.00 86.25 147 LEU A O 1
ATOM 1179 N N . ASN A 1 148 ? -12.412 -8.062 -1.921 1.00 83.62 148 ASN A N 1
ATOM 1180 C CA . ASN A 1 148 ? -12.703 -8.854 -3.111 1.00 83.62 148 ASN A CA 1
ATOM 1181 C C . ASN A 1 148 ? -12.246 -8.088 -4.353 1.00 83.62 148 ASN A C 1
ATOM 1183 O O . ASN A 1 148 ? -12.513 -6.894 -4.494 1.00 83.62 148 ASN A O 1
ATOM 1187 N N . VAL A 1 149 ? -11.556 -8.776 -5.256 1.00 69.25 149 VAL A N 1
ATOM 1188 C CA . VAL A 1 149 ? -10.981 -8.187 -6.466 1.00 69.25 149 VAL A CA 1
ATOM 1189 C C . VAL A 1 149 ? -11.859 -8.609 -7.640 1.00 69.25 149 VAL A C 1
ATOM 1191 O O . VAL A 1 149 ? -11.586 -9.587 -8.333 1.00 69.25 149 VAL A O 1
ATOM 1194 N N . GLY A 1 150 ? -12.972 -7.896 -7.819 1.00 57.78 150 GLY A N 1
ATOM 1195 C CA . GLY A 1 150 ? -13.939 -8.166 -8.882 1.00 57.78 150 GLY A CA 1
ATOM 1196 C C . GLY A 1 150 ? -15.235 -7.381 -8.703 1.00 57.78 150 GLY A C 1
ATOM 1197 O O . GLY A 1 150 ? -16.056 -7.738 -7.869 1.00 57.78 150 GLY A O 1
ATOM 1198 N N . GLY A 1 151 ? -15.413 -6.331 -9.511 1.00 42.94 151 GLY A N 1
ATOM 1199 C CA . GLY A 1 151 ? -16.615 -5.491 -9.528 1.00 42.94 151 GLY A CA 1
ATOM 1200 C C . GLY A 1 151 ? -16.696 -4.520 -8.349 1.00 42.94 151 GLY A C 1
ATOM 1201 O O . GLY A 1 151 ? -16.259 -4.827 -7.246 1.00 42.94 151 GLY A O 1
ATOM 1202 N N . GLN A 1 152 ? -17.231 -3.320 -8.585 1.00 38.25 152 GLN A N 1
ATOM 1203 C CA . GLN A 1 152 ? -17.498 -2.332 -7.539 1.00 38.25 152 GLN A CA 1
ATOM 1204 C C . GLN A 1 152 ? -18.414 -2.927 -6.456 1.00 38.25 152 GLN A C 1
ATOM 1206 O O . GLN A 1 152 ? -19.634 -2.848 -6.553 1.00 38.25 152 GLN A O 1
ATOM 1211 N N . GLN A 1 153 ? -17.849 -3.527 -5.414 1.00 42.00 153 GLN A N 1
ATOM 1212 C CA . GLN A 1 153 ? -18.595 -3.920 -4.229 1.00 42.00 153 GLN A CA 1
ATOM 1213 C C . GLN A 1 153 ? -17.835 -3.496 -2.981 1.00 42.00 153 GLN A C 1
ATOM 1215 O O . GLN A 1 153 ? -16.637 -3.734 -2.829 1.00 42.00 153 GLN A O 1
ATOM 1220 N N . ARG A 1 154 ? -18.574 -2.819 -2.097 1.00 42.22 154 ARG A N 1
ATOM 1221 C CA . ARG A 1 154 ? -18.139 -2.418 -0.760 1.00 42.22 154 ARG A CA 1
ATOM 1222 C C . ARG A 1 154 ? -17.597 -3.648 -0.035 1.00 42.22 154 ARG A C 1
ATOM 1224 O O . ARG A 1 154 ? -18.252 -4.688 -0.025 1.00 42.22 154 ARG A O 1
ATOM 1231 N N . ALA A 1 155 ? -16.415 -3.520 0.566 1.00 50.72 155 ALA A N 1
ATOM 1232 C CA . ALA A 1 155 ? -15.851 -4.580 1.388 1.00 50.72 155 ALA A CA 1
ATOM 1233 C C . ALA A 1 155 ? -16.875 -5.012 2.449 1.00 50.72 155 ALA A C 1
ATOM 1235 O O . ALA A 1 155 ? -17.454 -4.175 3.143 1.00 50.72 155 ALA A O 1
ATOM 1236 N N . SER A 1 156 ? -17.117 -6.315 2.558 1.00 51.69 156 SER A N 1
ATOM 1237 C CA . SER A 1 156 ? -18.033 -6.864 3.553 1.00 51.69 156 SER A CA 1
ATOM 1238 C C . SER A 1 156 ? -17.284 -7.080 4.865 1.00 51.69 156 SER A C 1
ATOM 1240 O O . SER A 1 156 ? -16.310 -7.839 4.900 1.00 51.69 156 SER A O 1
ATOM 1242 N N . VAL A 1 157 ? -17.749 -6.452 5.942 1.00 49.84 157 VAL A N 1
ATOM 1243 C CA . VAL A 1 157 ? -17.312 -6.772 7.304 1.00 49.84 157 VAL A CA 1
ATOM 1244 C C . VAL A 1 157 ? -18.120 -7.985 7.762 1.00 49.84 157 VAL A C 1
ATOM 1246 O O . VAL A 1 157 ? -19.347 -7.917 7.795 1.00 49.84 157 VAL A O 1
ATOM 1249 N N . LYS A 1 158 ? -17.453 -9.102 8.069 1.00 44.47 158 LYS A N 1
ATOM 1250 C CA . LYS A 1 158 ? -18.094 -10.229 8.759 1.00 44.47 158 LYS A CA 1
ATOM 1251 C C . LYS A 1 158 ? -17.773 -10.133 10.258 1.00 44.47 158 LYS A C 1
ATOM 1253 O O . LYS A 1 158 ? -16.613 -9.832 10.563 1.00 44.47 158 LYS A O 1
ATOM 1258 N N . PRO A 1 159 ? -18.767 -10.320 11.147 1.00 43.41 159 PRO A N 1
ATOM 1259 C CA . PRO A 1 159 ? -18.526 -10.453 12.581 1.00 43.41 159 PRO A CA 1
ATOM 1260 C C . PRO A 1 159 ? -17.683 -11.694 12.893 1.00 43.41 159 PRO A C 1
ATOM 1262 O O . PRO A 1 159 ? -17.687 -12.646 12.072 1.00 43.41 159 PRO A O 1
#

Radius of gyration: 15.93 Å; chains: 1; bounding box: 37×36×40 Å

Secondary structure (DSSP, 8-state):
--HHHHTT-SEEEEEE-SSEEEEEEE----S-EE--SSSEEEEEEEEEEEETT-SS---SEEEEEEEEEEE-TTGGG-SEEEEEEEEEEEETTEEEEEEEEEEEETTT--EEEEEEEE-------EEEEETTTTEEEEE-SS-EEEEE-SSS-PPPEE-

pLDDT: mean 87.71, std 12.07, range [38.25, 98.0]

Foldseek 3Di:
DDPVQAPQFPDWDWDDEPFKIKIATHHDDPADKAALQAPWAWGQTKIFIQTPPDPDDHTLDIDHDHGWTFHPVCVRPDQWTKTWIWGWDDDPPDTFIWIWIFIAGNRRRDTQFIAIDTDRDRHQYDWDDDVPQQWIWGDDPVWIWITHRDDPDYIDTDD

Sequence (159 aa):
IATGDLKGATSIYAFHDSENLYVAVNRPIKGSFYSVNLHSIRVNGPLLAFSRDAAGGAPRWRKQVDGLNLVLDKLEHAPLLLLASRQYLREGNLRYYLLKLQALDKRTGQVRASLETPSNYWSFNGLRLNLAEKYLELGSYNQRIRLNVGGQQRASVKP